Protein AF-A0A354GGQ1-F1 (afdb_monomer_lite)

Structure (mmCIF, N/CA/C/O backbone):
data_AF-A0A354GGQ1-F1
#
_entry.id   AF-A0A354GGQ1-F1
#
loop_
_atom_site.group_PDB
_atom_site.id
_atom_site.type_symbol
_atom_site.label_atom_id
_atom_site.label_alt_id
_atom_site.label_comp_id
_atom_site.label_asym_id
_atom_site.label_entity_id
_atom_site.label_seq_id
_atom_site.pdbx_PDB_ins_code
_atom_site.Cartn_x
_atom_site.Cartn_y
_atom_site.Cartn_z
_atom_site.occupancy
_atom_site.B_iso_or_equiv
_atom_site.auth_seq_id
_atom_site.auth_comp_id
_atom_site.auth_asym_id
_atom_site.auth_atom_id
_atom_site.pdbx_PDB_model_num
ATOM 1 N N . LYS A 1 1 ? -7.835 -11.852 -2.048 1.00 62.59 1 LYS A N 1
ATOM 2 C CA . LYS A 1 1 ? -7.333 -10.595 -1.434 1.00 62.59 1 LYS A CA 1
ATOM 3 C C . LYS A 1 1 ? -8.425 -9.521 -1.338 1.00 62.59 1 LYS A C 1
ATOM 5 O O . LYS A 1 1 ? -8.653 -9.039 -0.249 1.00 62.59 1 LYS A O 1
ATOM 10 N N . TYR A 1 2 ? -9.176 -9.222 -2.407 1.00 69.19 2 TYR A N 1
ATOM 11 C CA . TYR A 1 2 ? -10.304 -8.268 -2.344 1.00 69.19 2 TYR A CA 1
ATOM 12 C C . TYR A 1 2 ? -11.397 -8.663 -1.328 1.00 69.19 2 TYR A C 1
ATOM 14 O O . TYR A 1 2 ? -11.819 -7.847 -0.521 1.00 69.19 2 TYR A O 1
ATOM 22 N N . PHE A 1 3 ? -11.790 -9.942 -1.303 1.00 69.75 3 PHE A N 1
ATOM 23 C CA . PHE A 1 3 ? -12.851 -10.425 -0.409 1.00 69.75 3 PHE A CA 1
ATOM 24 C C . PHE A 1 3 ? -12.506 -10.279 1.084 1.00 69.75 3 PHE A C 1
ATOM 26 O O . PHE A 1 3 ? -13.356 -9.913 1.887 1.00 69.75 3 PHE A O 1
ATOM 33 N N . THR A 1 4 ? -11.242 -10.515 1.452 1.00 72.44 4 THR A N 1
ATOM 34 C CA . THR A 1 4 ? -10.769 -10.383 2.838 1.00 72.44 4 THR A CA 1
ATOM 35 C C . THR A 1 4 ? -10.735 -8.925 3.290 1.00 72.44 4 THR A C 1
ATOM 37 O O . THR A 1 4 ? -11.113 -8.647 4.422 1.00 72.44 4 THR A O 1
ATOM 40 N N . ASP A 1 5 ? -10.351 -7.999 2.403 1.00 69.38 5 ASP A N 1
ATOM 41 C CA . ASP A 1 5 ? -10.326 -6.560 2.700 1.00 69.38 5 ASP A CA 1
ATOM 42 C C . ASP A 1 5 ? -11.749 -6.009 2.903 1.00 69.38 5 ASP A C 1
ATOM 44 O O . ASP A 1 5 ? -11.996 -5.263 3.847 1.00 69.38 5 ASP A O 1
ATOM 48 N N . VAL A 1 6 ? -12.711 -6.432 2.073 1.00 72.81 6 VAL A N 1
ATOM 49 C CA . VAL A 1 6 ? -14.125 -6.031 2.193 1.00 72.81 6 VAL A CA 1
ATOM 50 C C . VAL A 1 6 ? -14.772 -6.608 3.455 1.00 72.81 6 VAL A C 1
ATOM 52 O O . VAL A 1 6 ? -15.519 -5.908 4.140 1.00 72.81 6 VAL A O 1
ATOM 55 N N . PHE A 1 7 ? -14.462 -7.862 3.796 1.00 75.69 7 PHE A N 1
ATOM 56 C CA . PHE A 1 7 ? -14.966 -8.492 5.013 1.00 75.69 7 PHE A CA 1
ATOM 57 C C . PHE A 1 7 ? -14.460 -7.765 6.266 1.00 75.69 7 PHE A C 1
ATOM 59 O O . PHE A 1 7 ? -15.265 -7.357 7.102 1.00 75.69 7 PHE A O 1
ATOM 66 N N . LEU A 1 8 ? -13.152 -7.494 6.356 1.00 69.50 8 LEU A N 1
ATOM 67 C CA . LEU A 1 8 ? -12.580 -6.720 7.464 1.00 69.50 8 LEU A CA 1
ATOM 68 C C . LEU A 1 8 ? -13.164 -5.304 7.535 1.00 69.50 8 LEU A C 1
ATOM 70 O O . LEU A 1 8 ? -13.505 -4.834 8.618 1.00 69.50 8 LEU A O 1
ATOM 74 N N . ALA A 1 9 ? -13.334 -4.645 6.386 1.00 73.00 9 ALA A N 1
ATOM 75 C CA . ALA A 1 9 ? -13.921 -3.311 6.325 1.00 73.00 9 ALA A CA 1
ATOM 76 C C . ALA A 1 9 ? -15.359 -3.274 6.848 1.00 73.00 9 ALA A C 1
ATOM 78 O O . ALA A 1 9 ? -15.773 -2.282 7.443 1.00 73.00 9 ALA A O 1
ATOM 79 N N . SER A 1 10 ? -16.113 -4.357 6.634 1.00 67.88 10 SER A N 1
ATOM 80 C CA . SER A 1 10 ? -17.482 -4.486 7.123 1.00 67.88 10 SER A CA 1
ATOM 81 C C . SER A 1 10 ? -17.576 -4.720 8.629 1.00 67.88 10 SER A C 1
ATOM 83 O O . SER A 1 10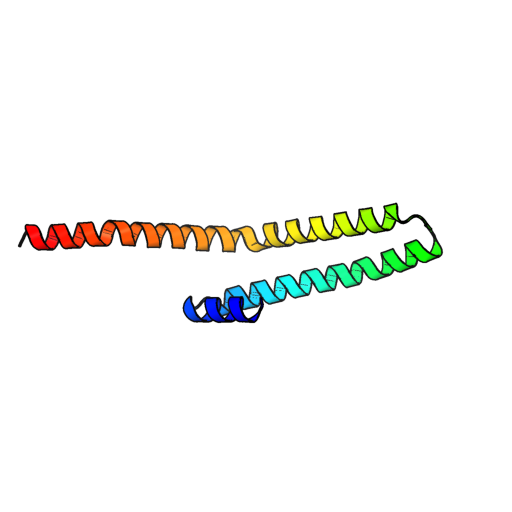 ? -18.499 -4.206 9.246 1.00 67.88 10 SER A O 1
ATOM 85 N N . VAL A 1 11 ? -16.612 -5.437 9.215 1.00 71.69 11 VAL A N 1
ATOM 86 C CA . VAL A 1 11 ? -16.559 -5.714 10.659 1.00 71.69 11 VAL A CA 1
ATOM 87 C C . VAL A 1 11 ? -16.091 -4.488 11.446 1.00 71.69 11 VAL A C 1
ATOM 89 O O . VAL A 1 11 ? -16.569 -4.252 12.549 1.00 71.69 11 VAL A O 1
ATOM 92 N N . LEU A 1 12 ? -15.171 -3.700 10.8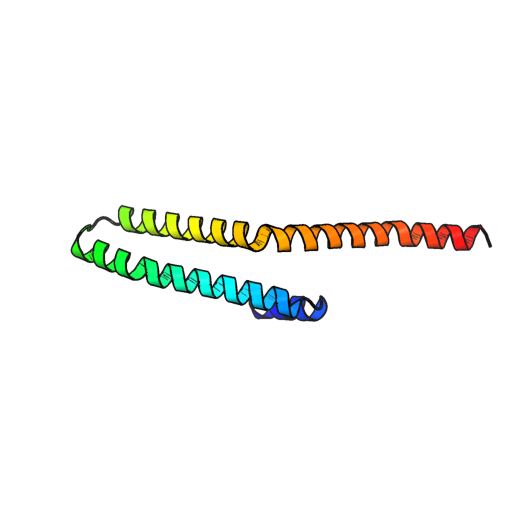81 1.00 71.75 12 LEU A N 1
ATOM 93 C CA . LEU A 1 12 ? -14.603 -2.510 11.526 1.00 71.75 12 LEU A CA 1
ATOM 94 C C . LEU A 1 12 ? -15.355 -1.204 11.199 1.00 71.75 12 LEU A C 1
ATOM 96 O O . LEU A 1 12 ? -14.921 -0.144 11.639 1.00 71.75 12 LEU A O 1
ATOM 100 N N . ASP A 1 13 ? -16.433 -1.263 10.410 1.00 68.31 13 ASP A N 1
ATOM 101 C CA . ASP A 1 13 ? -17.202 -0.100 9.929 1.00 68.31 13 ASP A CA 1
ATOM 102 C C . ASP A 1 13 ? -16.349 0.983 9.226 1.00 68.31 13 ASP A C 1
ATOM 104 O O . ASP A 1 13 ? -16.628 2.177 9.244 1.00 68.31 13 ASP A O 1
ATOM 108 N N . ILE A 1 14 ? -15.272 0.558 8.561 1.00 75.12 14 ILE A N 1
ATOM 109 C CA . ILE A 1 14 ? -14.330 1.424 7.824 1.00 75.12 14 ILE A CA 1
ATOM 110 C C . ILE A 1 14 ? -14.501 1.294 6.303 1.00 75.12 14 ILE A C 1
ATOM 112 O O . ILE A 1 14 ? -13.547 1.464 5.543 1.00 75.12 14 ILE A O 1
ATOM 116 N N . LYS A 1 15 ? -15.713 0.964 5.837 1.00 72.88 15 LYS A N 1
ATOM 117 C CA . LYS A 1 15 ? -16.007 0.681 4.417 1.00 72.88 15 LYS A CA 1
ATOM 118 C C . LYS A 1 15 ? -15.616 1.822 3.474 1.00 72.88 15 LYS A C 1
ATOM 120 O O . LYS A 1 15 ? -15.013 1.550 2.440 1.00 72.88 15 LYS A O 1
ATOM 125 N N . GLU A 1 16 ? -15.917 3.067 3.839 1.00 71.94 16 GLU A N 1
ATOM 126 C CA . GLU A 1 16 ? -15.582 4.276 3.062 1.00 71.94 16 GLU A CA 1
ATOM 127 C C . GLU A 1 16 ? -14.064 4.411 2.850 1.00 71.94 16 GLU A C 1
ATOM 129 O O . GLU A 1 16 ? -13.581 4.544 1.726 1.00 71.94 16 GLU A O 1
ATOM 134 N N . GLU A 1 17 ? -13.300 4.274 3.934 1.00 72.00 17 GLU A N 1
ATOM 135 C CA . GLU A 1 17 ? -11.838 4.405 3.950 1.00 72.00 17 GLU A CA 1
ATOM 136 C C . GLU A 1 17 ? -11.171 3.296 3.120 1.00 72.00 17 GLU A C 1
ATOM 138 O O . GLU A 1 17 ? -10.229 3.533 2.359 1.00 72.00 17 GLU A O 1
ATOM 143 N N . VAL A 1 18 ? -11.679 2.064 3.244 1.00 75.00 18 VAL A N 1
ATOM 144 C CA . VAL A 1 18 ? -11.159 0.902 2.517 1.00 75.00 18 VAL A CA 1
ATOM 145 C C . VAL A 1 18 ? -11.509 0.980 1.032 1.00 75.00 18 VAL A C 1
ATOM 147 O O . VAL A 1 18 ? -10.646 0.692 0.201 1.00 75.00 18 VAL A O 1
ATOM 150 N N . ASN A 1 19 ? -12.717 1.420 0.670 1.00 76.69 19 ASN A N 1
ATOM 151 C CA . ASN A 1 19 ? -13.083 1.643 -0.730 1.00 76.69 19 ASN A CA 1
ATOM 152 C C . ASN A 1 19 ? -12.244 2.753 -1.363 1.00 76.69 19 ASN A C 1
ATOM 154 O O . ASN A 1 19 ? -11.732 2.561 -2.467 1.00 76.69 19 ASN A O 1
ATOM 158 N N . TYR A 1 20 ? -12.030 3.865 -0.657 1.00 80.06 20 TYR A N 1
ATOM 159 C CA . TYR A 1 20 ? -11.145 4.934 -1.113 1.00 80.06 20 TYR A CA 1
ATOM 160 C C . TYR A 1 20 ? -9.718 4.419 -1.350 1.00 80.06 20 TYR A C 1
ATOM 162 O O . TYR A 1 20 ? -9.127 4.653 -2.408 1.00 80.06 20 TYR A O 1
ATOM 170 N N . PHE A 1 21 ? -9.178 3.632 -0.415 1.00 79.38 21 PHE A N 1
ATOM 171 C CA . PHE A 1 21 ? -7.854 3.031 -0.561 1.00 79.38 21 PHE A CA 1
ATOM 172 C C . PHE A 1 21 ? -7.776 2.030 -1.727 1.00 79.38 21 PHE A C 1
ATOM 174 O O . PHE A 1 21 ? -6.796 2.019 -2.479 1.00 79.38 21 PHE A O 1
ATOM 181 N N . LEU A 1 22 ? -8.806 1.200 -1.920 1.00 80.31 22 LEU A N 1
ATOM 182 C CA . LEU A 1 22 ? -8.900 0.260 -3.040 1.00 80.31 22 LEU A CA 1
ATOM 183 C C . LEU A 1 22 ? -8.976 0.991 -4.386 1.00 80.31 22 LEU A C 1
ATOM 185 O O . LEU A 1 22 ? -8.272 0.611 -5.326 1.00 80.31 22 LEU A O 1
ATOM 189 N N . GLN A 1 23 ? -9.764 2.063 -4.463 1.00 82.56 23 GLN A N 1
ATOM 190 C CA . GLN A 1 23 ? -9.892 2.891 -5.657 1.00 82.56 23 GLN A CA 1
ATOM 191 C C . GLN A 1 23 ? -8.580 3.611 -5.983 1.00 82.56 23 GLN A C 1
ATOM 193 O O . GLN A 1 23 ? -8.136 3.576 -7.130 1.00 82.56 23 GLN A O 1
ATOM 198 N N . LEU A 1 24 ? -7.899 4.182 -4.984 1.00 82.44 24 LEU A N 1
ATOM 199 C CA . LEU A 1 24 ? -6.560 4.757 -5.146 1.00 82.44 24 LEU A CA 1
ATOM 200 C C . LEU A 1 24 ? -5.563 3.720 -5.664 1.00 82.44 24 LEU A C 1
ATOM 202 O O . LEU A 1 24 ? -4.828 3.973 -6.615 1.00 82.44 24 LEU A O 1
ATOM 206 N N . LYS A 1 25 ? -5.543 2.527 -5.062 1.00 83.38 25 LYS A N 1
ATOM 207 C CA . LYS A 1 25 ? -4.639 1.442 -5.455 1.00 83.38 25 LYS A CA 1
ATOM 208 C C . LYS A 1 25 ? -4.840 1.027 -6.914 1.00 83.38 25 LYS A C 1
ATOM 210 O O . LYS A 1 25 ? -3.844 0.767 -7.592 1.00 83.38 25 LYS A O 1
ATOM 215 N N . TYR A 1 26 ? -6.090 0.948 -7.372 1.00 86.31 26 TYR A N 1
ATOM 216 C CA . TYR A 1 26 ? -6.426 0.630 -8.760 1.00 86.31 26 TYR A CA 1
ATOM 217 C C . TYR A 1 26 ? -6.065 1.782 -9.705 1.00 86.31 26 TYR A C 1
ATOM 219 O O . TYR A 1 26 ? -5.391 1.560 -10.708 1.00 86.31 26 TYR A O 1
ATOM 227 N N . SER A 1 27 ? -6.419 3.015 -9.337 1.00 86.06 27 SER A N 1
ATOM 228 C CA . SER A 1 27 ? -6.124 4.224 -10.111 1.00 86.06 27 SER A CA 1
ATOM 229 C C . SER A 1 27 ? -4.619 4.399 -10.348 1.00 86.06 27 SER A C 1
ATOM 231 O O . SER A 1 27 ? -4.184 4.508 -11.491 1.00 86.06 27 SER A O 1
ATOM 233 N N . TYR A 1 28 ? -3.787 4.288 -9.303 1.00 86.81 28 TYR A N 1
ATOM 234 C CA . TYR A 1 28 ? -2.329 4.378 -9.450 1.00 86.81 28 TYR A CA 1
ATOM 235 C C . TYR A 1 28 ? -1.738 3.278 -10.337 1.00 86.81 28 TYR A C 1
ATOM 237 O O . TYR A 1 28 ? -0.769 3.526 -11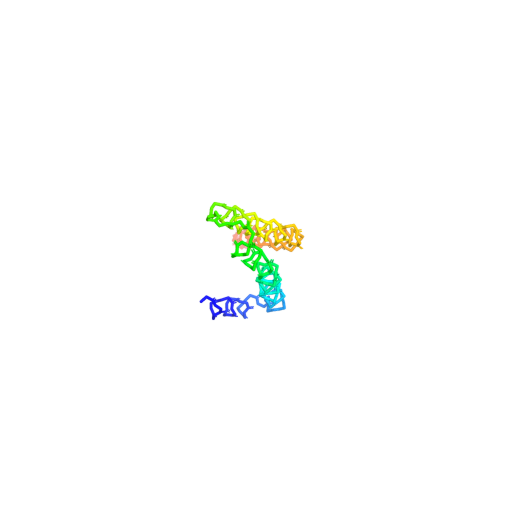.053 1.00 86.81 28 TYR A O 1
ATOM 245 N N . LEU A 1 29 ? -2.299 2.064 -10.301 1.00 87.62 29 LEU A N 1
ATOM 246 C CA . LEU A 1 29 ? -1.860 0.974 -11.173 1.00 87.62 29 LEU A CA 1
ATOM 247 C C . LEU A 1 29 ? -2.237 1.251 -12.633 1.00 87.62 29 LEU A C 1
ATOM 249 O O . LEU A 1 29 ? -1.395 1.095 -13.512 1.00 87.62 29 LEU A O 1
ATOM 253 N N . SER A 1 30 ? -3.456 1.735 -12.875 1.00 88.06 30 SER A N 1
ATOM 254 C CA . SER A 1 30 ? -3.921 2.124 -14.208 1.00 88.06 30 SER A CA 1
ATOM 255 C C . SER A 1 30 ? -3.074 3.250 -14.804 1.00 88.06 30 SER A C 1
ATOM 257 O O . SER A 1 30 ? -2.663 3.159 -15.958 1.00 88.06 30 SER A O 1
ATOM 259 N N . THR A 1 31 ? -2.750 4.282 -14.021 1.00 89.62 31 THR A N 1
ATOM 260 C CA . THR A 1 31 ? -1.884 5.385 -14.465 1.00 89.62 31 THR A CA 1
ATOM 261 C C . THR A 1 31 ? -0.488 4.890 -14.830 1.00 89.62 31 THR A C 1
ATOM 263 O O . THR A 1 31 ? 0.051 5.292 -15.854 1.00 89.62 31 THR A O 1
ATOM 266 N N . ILE A 1 32 ? 0.092 3.980 -14.042 1.00 90.19 32 ILE A N 1
ATOM 267 C CA . ILE A 1 32 ? 1.403 3.389 -14.349 1.00 90.19 32 ILE A CA 1
ATOM 268 C C . ILE A 1 32 ? 1.357 2.536 -15.611 1.00 90.19 32 ILE A C 1
ATOM 270 O O . ILE A 1 32 ? 2.271 2.636 -16.420 1.00 90.19 32 ILE A O 1
ATOM 274 N N . CYS A 1 33 ? 0.301 1.747 -15.823 1.00 90.25 33 CYS A N 1
ATOM 275 C CA . CYS A 1 33 ? 0.118 1.006 -17.072 1.00 90.25 33 CYS A CA 1
ATOM 276 C C . CYS A 1 33 ? 0.007 1.942 -18.282 1.00 90.25 33 CYS A C 1
ATOM 278 O O . CYS A 1 33 ? 0.625 1.682 -19.310 1.00 90.25 33 CYS A O 1
ATOM 280 N N . LEU A 1 34 ? -0.720 3.055 -18.158 1.00 92.19 34 LEU A N 1
ATOM 281 C CA . LEU A 1 34 ? -0.807 4.051 -19.226 1.00 92.19 34 LEU A CA 1
ATOM 282 C C . LEU A 1 34 ? 0.567 4.665 -19.543 1.00 92.19 34 LEU A C 1
ATOM 284 O O . LEU A 1 34 ? 0.893 4.886 -20.703 1.00 92.19 34 LEU A O 1
ATOM 288 N N . LEU A 1 35 ? 1.382 4.904 -18.514 1.00 89.88 35 LEU A N 1
ATOM 289 C CA . LEU A 1 35 ? 2.709 5.513 -18.628 1.00 89.88 35 LEU A CA 1
ATOM 290 C C . LEU A 1 35 ? 3.774 4.517 -19.126 1.00 89.88 35 LEU A C 1
ATOM 292 O O . LEU A 1 35 ? 4.704 4.916 -19.821 1.00 89.88 35 LEU A O 1
ATOM 296 N N . ILE A 1 36 ? 3.619 3.219 -18.836 1.00 90.81 36 ILE A N 1
ATOM 297 C CA . ILE A 1 36 ? 4.499 2.156 -19.351 1.00 90.81 36 ILE A CA 1
ATOM 298 C C . ILE A 1 36 ? 4.307 1.947 -20.857 1.00 90.81 36 ILE A C 1
ATOM 300 O O . ILE A 1 36 ? 5.256 1.604 -21.552 1.00 90.81 36 ILE A O 1
ATOM 304 N N . TYR A 1 37 ? 3.093 2.163 -21.370 1.00 90.44 37 TYR A N 1
ATOM 305 C CA . TYR A 1 37 ? 2.751 1.899 -22.766 1.00 90.44 37 TYR A CA 1
ATOM 306 C C . TYR A 1 37 ? 3.659 2.630 -23.778 1.00 90.44 37 TYR A C 1
ATOM 308 O O . TYR A 1 37 ? 4.281 1.954 -24.599 1.00 90.44 37 TYR A O 1
ATOM 316 N N . PRO A 1 38 ? 3.839 3.966 -23.717 1.00 90.44 38 PRO A N 1
ATOM 317 C CA . PRO A 1 38 ? 4.757 4.656 -24.622 1.00 90.44 38 PRO A CA 1
ATOM 318 C C . PRO A 1 38 ? 6.222 4.243 -24.418 1.00 90.44 38 PRO A C 1
ATOM 320 O O . PRO A 1 38 ? 6.982 4.230 -25.381 1.00 90.44 38 PRO A O 1
ATOM 323 N N . VAL A 1 39 ? 6.627 3.862 -23.200 1.00 89.31 39 VAL A N 1
ATOM 324 C CA . VAL A 1 39 ? 7.996 3.390 -22.916 1.00 89.31 39 VAL A CA 1
ATOM 325 C C . VAL A 1 39 ? 8.285 2.082 -23.648 1.00 89.31 39 VAL A C 1
ATOM 327 O O . VAL A 1 39 ? 9.363 1.931 -24.217 1.00 89.31 39 VAL A O 1
ATOM 330 N N . VAL A 1 40 ? 7.323 1.157 -23.669 1.00 89.25 40 VAL A N 1
ATOM 331 C CA . VAL A 1 40 ? 7.443 -0.110 -24.405 1.00 89.25 40 VAL A CA 1
ATOM 332 C C . VAL A 1 40 ? 7.564 0.153 -25.905 1.00 89.25 40 VAL A C 1
ATOM 334 O O . VAL A 1 40 ? 8.457 -0.397 -26.541 1.00 89.25 40 VAL A O 1
ATOM 337 N N . VAL A 1 41 ? 6.733 1.045 -26.455 1.00 90.62 41 VAL A N 1
ATOM 338 C CA . VAL A 1 41 ? 6.808 1.435 -27.873 1.00 90.62 41 VAL A CA 1
ATOM 339 C C . VAL A 1 41 ? 8.192 2.011 -28.200 1.00 90.62 41 VAL A C 1
ATOM 341 O O . VAL A 1 41 ? 8.844 1.555 -29.130 1.00 90.62 41 VAL A O 1
ATOM 344 N N . VAL A 1 42 ? 8.700 2.958 -27.409 1.00 88.56 42 VAL A N 1
ATOM 345 C CA . VAL A 1 42 ? 10.035 3.543 -27.635 1.00 88.56 42 VAL A CA 1
ATOM 346 C C . VAL A 1 42 ? 11.149 2.497 -27.516 1.00 88.56 42 VAL A C 1
ATOM 348 O O . VAL A 1 42 ? 12.108 2.544 -28.283 1.00 88.56 42 VAL A O 1
ATOM 351 N N . ASN A 1 43 ? 11.036 1.539 -26.595 1.00 87.19 43 ASN A N 1
ATOM 352 C CA . ASN A 1 43 ? 12.024 0.472 -26.443 1.00 87.19 43 ASN A CA 1
ATOM 353 C C . ASN A 1 43 ? 12.086 -0.430 -27.689 1.00 87.19 43 ASN A C 1
ATOM 355 O O . ASN A 1 43 ? 13.171 -0.709 -28.180 1.00 87.19 43 ASN A O 1
ATOM 359 N N . GLU A 1 44 ? 10.942 -0.818 -28.255 1.00 86.12 44 GLU A N 1
ATOM 360 C CA . GLU A 1 44 ? 10.902 -1.630 -29.483 1.00 86.12 44 GLU A CA 1
ATOM 361 C C . GLU A 1 44 ? 11.489 -0.898 -30.704 1.00 86.12 44 GLU A C 1
ATOM 363 O O . GLU A 1 44 ? 12.171 -1.510 -31.523 1.00 86.12 44 GLU A O 1
ATOM 368 N N . PHE A 1 45 ? 11.265 0.417 -30.826 1.00 84.12 45 PHE A N 1
ATOM 369 C CA . PHE A 1 45 ? 11.659 1.176 -32.023 1.00 84.12 45 PHE A CA 1
ATOM 370 C C . PHE A 1 45 ? 13.010 1.903 -31.932 1.00 84.12 45 PHE A C 1
ATOM 372 O O . PHE A 1 45 ? 13.595 2.195 -32.973 1.00 84.12 45 PHE A O 1
ATOM 379 N N . ALA A 1 46 ? 13.511 2.226 -30.734 1.00 82.31 46 ALA A N 1
ATOM 380 C CA . ALA A 1 46 ? 14.708 3.060 -30.568 1.00 82.31 46 ALA A CA 1
ATOM 381 C C . ALA A 1 46 ? 15.839 2.398 -29.767 1.00 82.31 46 ALA A C 1
ATOM 383 O O . ALA A 1 46 ? 17.009 2.614 -30.077 1.00 82.31 46 ALA A O 1
ATOM 384 N N . ILE A 1 47 ? 15.520 1.629 -28.720 1.00 72.44 47 ILE A N 1
ATOM 385 C CA . ILE A 1 47 ? 16.508 1.118 -27.758 1.00 72.44 47 ILE A CA 1
ATOM 386 C C . ILE A 1 47 ? 16.257 -0.377 -27.549 1.00 72.44 47 ILE A C 1
ATOM 388 O O . ILE A 1 47 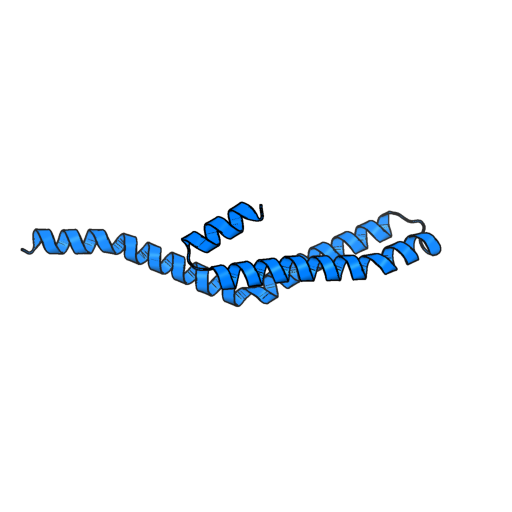? 15.509 -0.772 -26.664 1.00 72.44 47 ILE A O 1
ATOM 392 N N . THR A 1 48 ? 16.937 -1.231 -28.314 1.00 77.62 48 THR A N 1
ATOM 393 C CA . THR A 1 48 ? 16.832 -2.706 -28.250 1.00 77.62 48 THR A CA 1
ATOM 394 C C . THR A 1 48 ? 17.503 -3.326 -27.012 1.00 77.62 48 THR A C 1
ATOM 396 O O . THR A 1 48 ? 17.954 -4.472 -27.030 1.00 77.62 48 THR A O 1
ATOM 399 N N . THR A 1 49 ? 17.585 -2.581 -25.908 1.00 81.38 49 THR A N 1
ATOM 400 C CA . THR A 1 49 ? 18.288 -2.992 -24.690 1.00 81.38 49 THR A CA 1
ATOM 401 C C . THR A 1 49 ? 17.300 -3.273 -23.565 1.00 81.38 49 THR A C 1
ATOM 403 O O . THR A 1 49 ? 16.737 -2.355 -22.971 1.00 81.38 49 THR A O 1
ATOM 406 N N . ASN A 1 50 ? 17.176 -4.542 -23.168 1.00 81.56 50 ASN A N 1
ATOM 407 C CA . ASN A 1 50 ? 16.263 -4.976 -22.098 1.00 81.56 50 ASN A CA 1
ATOM 408 C C . ASN A 1 50 ? 16.498 -4.270 -20.745 1.00 81.56 50 ASN A C 1
ATOM 410 O O . ASN A 1 50 ? 15.562 -4.088 -19.966 1.00 81.56 50 ASN A O 1
ATOM 414 N N . TYR A 1 51 ? 17.730 -3.831 -20.462 1.00 87.19 51 TYR A N 1
ATOM 415 C CA . TYR A 1 51 ? 18.068 -3.118 -19.225 1.00 87.19 51 TYR A CA 1
ATOM 416 C C . TYR A 1 51 ? 17.361 -1.760 -19.090 1.00 87.19 51 TYR A C 1
ATOM 418 O O . TYR A 1 51 ? 17.043 -1.351 -17.972 1.00 87.19 51 TYR A O 1
ATOM 426 N N . PHE A 1 52 ? 17.078 -1.074 -20.201 1.00 86.94 52 PHE A N 1
ATOM 427 C CA . PHE A 1 52 ? 16.392 0.221 -20.190 1.00 86.94 52 PHE A CA 1
ATOM 428 C C . PHE A 1 52 ? 14.954 0.074 -19.681 1.00 86.94 52 PHE A C 1
ATOM 430 O O . PHE A 1 52 ? 14.544 0.751 -18.733 1.00 86.94 52 PHE A O 1
ATOM 437 N N . LEU A 1 53 ? 14.225 -0.895 -20.237 1.00 87.50 53 LEU A N 1
ATOM 438 C CA . LEU A 1 53 ? 12.844 -1.189 -19.867 1.00 87.50 53 LEU A CA 1
ATOM 439 C C . LEU A 1 53 ? 12.720 -1.642 -18.404 1.00 87.50 53 LEU A C 1
ATOM 441 O O . LEU A 1 53 ? 11.857 -1.146 -17.678 1.00 87.50 53 LEU A O 1
ATOM 445 N N . ILE A 1 54 ? 13.622 -2.515 -17.939 1.00 89.62 54 ILE A N 1
ATOM 446 C CA . ILE A 1 54 ? 13.651 -2.976 -16.539 1.00 89.62 54 ILE A CA 1
ATOM 447 C C . ILE A 1 54 ? 13.899 -1.808 -15.576 1.00 89.62 54 ILE A C 1
ATOM 449 O O . ILE A 1 54 ? 13.245 -1.710 -14.534 1.00 89.62 54 ILE A O 1
ATOM 453 N N . THR A 1 55 ? 14.811 -0.898 -15.924 1.00 90.88 55 THR A N 1
ATOM 454 C CA . THR A 1 55 ? 15.143 0.256 -15.078 1.00 90.88 55 THR A CA 1
ATOM 455 C C . THR A 1 55 ? 13.941 1.187 -14.920 1.00 90.88 55 THR A C 1
ATOM 457 O O . THR A 1 55 ? 13.582 1.550 -13.797 1.00 90.88 55 THR A O 1
ATOM 460 N N . ILE A 1 56 ? 13.256 1.511 -16.020 1.00 90.56 56 ILE A N 1
ATOM 461 C CA . ILE A 1 56 ? 12.071 2.380 -15.994 1.00 90.56 56 ILE A CA 1
ATOM 462 C C . ILE A 1 56 ? 10.916 1.726 -15.233 1.00 90.56 56 ILE A C 1
ATOM 464 O O . ILE A 1 56 ? 10.269 2.381 -14.414 1.00 90.56 56 ILE A O 1
ATOM 468 N N . LEU A 1 57 ? 10.685 0.430 -15.447 1.00 91.31 57 LEU A N 1
ATOM 469 C CA . LEU A 1 57 ? 9.646 -0.315 -14.738 1.00 91.31 57 LEU A CA 1
ATOM 470 C C . LEU A 1 57 ? 9.892 -0.306 -13.222 1.00 91.31 57 LEU A C 1
ATOM 472 O O . LEU A 1 57 ? 8.973 -0.051 -12.441 1.00 91.31 57 LEU A O 1
ATOM 476 N N . THR A 1 58 ? 11.144 -0.513 -12.809 1.00 92.25 58 THR A N 1
ATOM 477 C CA . THR A 1 58 ? 11.541 -0.480 -11.395 1.00 92.25 58 THR A CA 1
ATOM 478 C C . THR A 1 58 ? 11.295 0.901 -10.788 1.00 92.25 58 THR A C 1
ATOM 480 O O . THR A 1 58 ? 10.687 0.999 -9.722 1.00 92.25 58 THR A O 1
ATOM 483 N N . ILE A 1 59 ? 11.685 1.971 -11.488 1.00 93.50 59 ILE A N 1
ATOM 484 C CA . ILE A 1 59 ? 11.461 3.359 -11.058 1.00 93.50 59 ILE A CA 1
ATOM 485 C C . ILE A 1 59 ? 9.966 3.665 -10.911 1.00 93.50 59 ILE A C 1
ATOM 487 O O . ILE A 1 59 ? 9.566 4.220 -9.888 1.00 93.50 59 ILE A O 1
ATOM 491 N N . LEU A 1 60 ? 9.121 3.272 -11.872 1.00 90.62 60 LEU A N 1
ATOM 492 C CA . LEU A 1 60 ? 7.675 3.520 -11.796 1.00 90.62 60 LEU A CA 1
ATOM 493 C C . LEU A 1 60 ? 7.014 2.780 -10.627 1.00 90.62 60 LEU A C 1
ATOM 495 O O . LEU A 1 60 ? 6.138 3.332 -9.959 1.00 90.62 60 LEU A O 1
ATOM 499 N N . ILE A 1 61 ? 7.438 1.545 -10.346 1.00 89.19 61 ILE A N 1
ATOM 500 C CA . ILE A 1 61 ? 6.936 0.772 -9.202 1.00 89.19 61 ILE A CA 1
ATOM 501 C C . ILE A 1 61 ? 7.348 1.429 -7.878 1.00 89.19 61 ILE A C 1
ATOM 503 O O . ILE A 1 61 ? 6.526 1.534 -6.963 1.00 89.19 61 ILE A O 1
ATOM 507 N N . LEU A 1 62 ? 8.590 1.906 -7.778 1.00 91.44 62 LEU A N 1
ATOM 508 C CA . LEU A 1 62 ? 9.087 2.625 -6.603 1.00 91.44 62 LEU A CA 1
ATOM 509 C C . LEU A 1 62 ? 8.334 3.946 -6.403 1.00 91.44 62 LEU A C 1
ATOM 511 O O . LEU A 1 62 ? 7.884 4.248 -5.297 1.00 91.44 62 LEU A O 1
ATOM 515 N N . PHE A 1 63 ? 8.105 4.683 -7.490 1.00 90.00 63 PHE A N 1
ATOM 516 C CA . PHE A 1 63 ? 7.321 5.912 -7.483 1.00 90.00 63 PHE A CA 1
ATOM 517 C C . PHE A 1 63 ? 5.887 5.668 -7.000 1.00 90.00 63 PHE A C 1
ATOM 519 O O . PHE A 1 63 ? 5.400 6.402 -6.143 1.00 90.00 63 PHE A O 1
ATOM 526 N N . ARG A 1 64 ? 5.238 4.581 -7.448 1.00 87.25 64 ARG A N 1
ATOM 527 C CA . ARG A 1 64 ? 3.917 4.149 -6.954 1.00 87.25 64 ARG A CA 1
ATOM 528 C C . ARG A 1 64 ? 3.883 4.005 -5.439 1.00 87.25 64 ARG A C 1
ATOM 530 O O . ARG A 1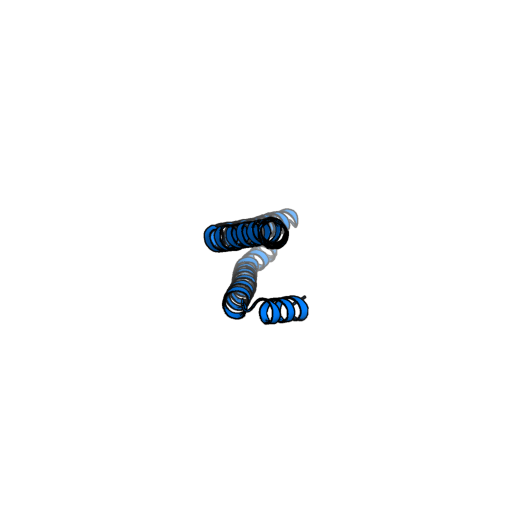 64 ? 2.940 4.454 -4.791 1.00 87.25 64 ARG A O 1
ATOM 537 N N . PHE A 1 65 ? 4.882 3.312 -4.894 1.00 85.50 65 PHE A N 1
ATOM 538 C CA . PHE A 1 65 ? 4.958 3.019 -3.470 1.00 85.50 65 PHE A CA 1
ATOM 539 C C . PHE A 1 65 ? 5.096 4.307 -2.660 1.00 85.50 65 PHE A C 1
ATOM 541 O O . PHE A 1 65 ? 4.355 4.508 -1.698 1.00 85.50 65 PHE A O 1
ATOM 548 N N . LEU A 1 66 ? 5.972 5.212 -3.105 1.00 87.44 66 LEU A N 1
ATOM 549 C CA . LEU A 1 66 ? 6.128 6.529 -2.496 1.00 87.44 66 LEU A CA 1
ATOM 550 C C . LEU A 1 66 ? 4.818 7.322 -2.549 1.00 87.44 66 LEU A C 1
ATOM 552 O O . LEU A 1 66 ? 4.385 7.829 -1.519 1.00 87.44 66 LEU A O 1
ATOM 556 N N . LEU A 1 67 ? 4.144 7.375 -3.699 1.00 84.69 67 LEU A N 1
ATOM 557 C CA . LEU A 1 67 ? 2.897 8.128 -3.872 1.00 84.69 67 LEU A CA 1
ATOM 558 C C . LEU A 1 67 ? 1.785 7.633 -2.935 1.00 84.69 67 LEU A C 1
ATOM 560 O O . LEU A 1 67 ? 1.144 8.429 -2.251 1.00 84.69 67 LEU A O 1
ATOM 564 N N . ILE A 1 68 ? 1.607 6.312 -2.834 1.00 83.62 68 ILE A N 1
ATOM 565 C CA . ILE A 1 68 ? 0.651 5.696 -1.901 1.00 83.62 68 ILE A CA 1
ATOM 566 C C . ILE A 1 68 ? 0.987 6.069 -0.455 1.00 83.62 68 ILE A C 1
ATOM 568 O O . ILE A 1 68 ? 0.082 6.377 0.325 1.00 83.62 68 ILE A O 1
ATOM 572 N N . LEU A 1 69 ? 2.272 6.049 -0.098 1.00 79.62 69 LEU A N 1
ATOM 573 C CA . LEU A 1 69 ? 2.727 6.313 1.260 1.00 79.62 69 LEU A CA 1
ATOM 574 C C . LEU A 1 69 ? 2.583 7.795 1.626 1.00 79.62 69 LEU A C 1
ATOM 576 O O . LEU A 1 69 ? 2.099 8.094 2.712 1.00 79.62 69 LEU A O 1
ATOM 580 N N . PHE A 1 70 ? 2.934 8.720 0.729 1.00 80.00 70 PHE A N 1
ATOM 581 C CA . PHE A 1 70 ? 2.796 10.164 0.944 1.00 80.00 70 PHE A CA 1
ATOM 582 C C . PHE A 1 70 ? 1.336 10.622 0.971 1.00 80.00 70 PHE A C 1
ATOM 584 O O . PHE A 1 70 ? 0.969 11.393 1.857 1.00 80.00 70 PHE A O 1
ATOM 591 N N . ASN A 1 71 ? 0.492 10.114 0.071 1.00 76.06 71 ASN A N 1
ATOM 592 C CA . ASN A 1 71 ? -0.901 10.548 -0.028 1.00 76.06 71 ASN A CA 1
ATOM 593 C C . ASN A 1 71 ? -1.768 10.064 1.151 1.00 76.06 71 ASN A C 1
ATOM 595 O O . ASN A 1 71 ? -2.765 10.696 1.480 1.00 76.06 71 ASN A O 1
ATOM 599 N N . ASN A 1 72 ? -1.380 8.971 1.823 1.00 72.62 72 ASN A N 1
ATOM 600 C CA . ASN A 1 72 ? -2.157 8.375 2.919 1.00 72.62 72 ASN A CA 1
ATOM 601 C C . ASN A 1 72 ? -1.536 8.562 4.319 1.00 72.62 72 ASN A C 1
ATOM 603 O O . ASN A 1 72 ? -2.038 7.976 5.281 1.00 72.62 72 ASN A O 1
ATOM 607 N N . LYS A 1 73 ? -0.481 9.383 4.486 1.00 64.94 73 LYS A N 1
ATOM 608 C CA . LYS A 1 73 ? 0.203 9.548 5.792 1.00 64.94 73 LYS A CA 1
ATOM 609 C C . LYS A 1 73 ? -0.746 9.938 6.925 1.00 64.94 73 LYS A C 1
ATOM 611 O O . LYS A 1 73 ? -0.636 9.400 8.023 1.00 64.94 73 LYS A O 1
ATOM 616 N N . ARG A 1 74 ? -1.693 10.846 6.659 1.00 61.25 74 ARG A N 1
ATOM 617 C CA . ARG A 1 74 ? -2.636 11.353 7.671 1.00 61.25 74 ARG A CA 1
ATOM 618 C C . ARG A 1 74 ? -3.671 10.304 8.091 1.00 61.25 74 ARG A C 1
ATOM 620 O O . ARG A 1 74 ? -4.056 10.272 9.255 1.00 61.25 74 ARG A O 1
ATOM 627 N N . LEU A 1 75 ? -4.073 9.430 7.164 1.00 61.00 75 LEU A N 1
ATOM 628 C CA . LEU A 1 75 ? -5.019 8.345 7.426 1.00 61.00 75 LEU A CA 1
ATOM 629 C C . LEU A 1 75 ? -4.389 7.256 8.306 1.00 61.00 75 LEU A C 1
ATOM 631 O O . LEU A 1 75 ? -4.980 6.812 9.287 1.00 61.00 75 LEU A O 1
ATOM 635 N N . ILE A 1 76 ? -3.154 6.873 7.972 1.00 64.56 76 ILE A N 1
ATOM 636 C CA . ILE A 1 76 ? -2.420 5.801 8.651 1.00 64.56 76 ILE A CA 1
ATOM 637 C C . ILE A 1 76 ? -2.060 6.209 10.085 1.00 64.56 76 ILE A C 1
ATOM 639 O O . ILE A 1 76 ? -2.295 5.436 11.010 1.00 64.56 76 ILE A O 1
ATOM 643 N N . LEU A 1 77 ? -1.555 7.431 10.296 1.00 63.84 77 LEU A N 1
ATOM 644 C CA . LEU A 1 77 ? -1.180 7.901 11.635 1.00 63.84 77 LEU A CA 1
ATOM 645 C C . LEU A 1 77 ? -2.390 8.088 12.559 1.00 63.84 77 LEU A C 1
ATOM 647 O O . LEU A 1 77 ? -2.323 7.701 13.721 1.00 63.84 77 LEU A O 1
ATOM 651 N N . GLY A 1 78 ? -3.500 8.635 12.054 1.00 64.31 78 GLY A N 1
ATOM 652 C CA . GLY A 1 78 ? -4.696 8.868 12.868 1.00 64.31 78 GLY A CA 1
ATOM 653 C C . GLY A 1 78 ? -5.362 7.574 13.341 1.00 64.31 78 GLY A C 1
ATOM 654 O O . GLY A 1 78 ? -5.684 7.440 14.520 1.00 64.31 78 GLY A O 1
ATOM 655 N N . LYS A 1 79 ? -5.534 6.592 12.445 1.00 67.19 79 LYS A N 1
ATOM 656 C CA . LYS A 1 79 ? -6.192 5.316 12.780 1.00 67.19 79 LYS A CA 1
ATOM 657 C C . LYS A 1 79 ? -5.298 4.409 13.637 1.00 67.19 79 LYS A C 1
ATOM 659 O O . LYS A 1 79 ? -5.810 3.784 14.562 1.00 67.19 79 LYS A O 1
ATOM 664 N N . LEU A 1 80 ? -3.980 4.373 13.394 1.00 68.31 80 LEU A N 1
ATOM 665 C CA . LEU A 1 80 ? -3.045 3.632 14.257 1.00 68.31 80 LEU A CA 1
ATOM 666 C C . LEU A 1 80 ? -2.967 4.240 15.660 1.00 68.31 80 LEU A C 1
ATOM 668 O O . LEU A 1 80 ? -2.974 3.501 16.639 1.00 68.31 80 LEU A O 1
ATOM 672 N N . PHE A 1 81 ? -2.969 5.570 15.776 1.00 70.62 81 PHE A N 1
ATOM 673 C CA . PHE A 1 81 ? -3.013 6.237 17.077 1.00 70.62 81 PHE A CA 1
ATOM 674 C C . PHE A 1 81 ? -4.304 5.916 17.848 1.00 70.62 81 PHE A C 1
ATOM 676 O O . PHE A 1 81 ? -4.250 5.604 19.035 1.00 70.62 81 PHE A O 1
ATOM 683 N N . TYR A 1 82 ? -5.457 5.911 17.169 1.00 73.50 82 TYR A N 1
ATOM 684 C CA . TYR A 1 82 ? -6.739 5.561 17.792 1.00 73.50 82 TYR A CA 1
ATOM 685 C C . TYR A 1 82 ? -6.805 4.088 18.222 1.00 73.50 82 TYR A C 1
ATOM 687 O O . TYR A 1 82 ? -7.349 3.779 19.278 1.00 73.50 82 TYR A O 1
ATOM 695 N N . PHE A 1 83 ? -6.205 3.181 17.443 1.00 78.19 83 PHE A N 1
ATOM 696 C CA . PHE A 1 83 ? -6.076 1.771 17.816 1.00 78.19 83 PHE A CA 1
ATOM 697 C C . PHE A 1 83 ? -5.256 1.594 19.101 1.00 78.19 83 PHE A C 1
ATOM 699 O O . PHE A 1 83 ? -5.676 0.879 20.008 1.00 78.19 83 PHE A O 1
ATOM 706 N N . ILE A 1 84 ? -4.122 2.292 19.207 1.00 85.06 84 ILE A N 1
ATOM 707 C CA . ILE A 1 84 ? -3.272 2.277 20.406 1.00 85.06 84 ILE A CA 1
ATOM 708 C C . ILE A 1 84 ? -4.041 2.825 21.615 1.00 85.06 84 ILE A C 1
ATOM 710 O O . ILE A 1 84 ? -3.994 2.230 22.689 1.00 85.06 84 ILE A O 1
ATOM 714 N N . LEU A 1 85 ? -4.799 3.913 21.442 1.00 84.50 85 LEU A N 1
ATOM 715 C CA . LEU A 1 85 ? -5.626 4.479 22.510 1.00 84.50 85 LEU A CA 1
ATOM 716 C C . LEU A 1 85 ? -6.724 3.505 22.970 1.00 84.50 85 LEU A C 1
ATOM 718 O O . LEU A 1 85 ? -6.935 3.356 24.171 1.00 84.50 85 LEU A O 1
ATOM 722 N N . TYR A 1 86 ? -7.375 2.802 22.038 1.00 86.31 86 TYR A N 1
ATOM 723 C CA . TYR A 1 86 ? -8.394 1.795 22.350 1.00 86.31 86 TYR A CA 1
ATOM 724 C C . TYR A 1 86 ? -7.805 0.600 23.116 1.00 86.31 86 TYR A C 1
ATOM 726 O O . TYR A 1 86 ? -8.386 0.119 24.091 1.00 86.31 86 TYR A O 1
ATOM 734 N N . PHE A 1 87 ? -6.612 0.155 22.718 1.00 86.19 87 PHE A N 1
ATOM 735 C CA . PHE A 1 87 ? -5.873 -0.883 23.433 1.00 86.19 87 PHE A CA 1
ATOM 736 C C . PHE A 1 87 ? -5.507 -0.433 24.855 1.00 86.19 87 PHE A C 1
ATOM 738 O O . PHE A 1 87 ? -5.682 -1.183 25.810 1.00 86.19 87 PHE A O 1
ATOM 745 N N . CYS A 1 88 ? -5.098 0.826 25.013 1.00 85.94 88 CYS A N 1
ATOM 746 C CA . CYS A 1 88 ? -4.805 1.419 26.315 1.00 85.94 88 CYS A CA 1
ATOM 747 C C . CYS A 1 88 ? -6.060 1.484 27.210 1.00 85.94 88 CYS A C 1
ATOM 749 O O . CYS A 1 88 ? -6.009 1.151 28.390 1.00 85.94 88 CYS A O 1
ATOM 751 N N . THR A 1 89 ? -7.234 1.812 26.656 1.00 91.38 89 THR A N 1
ATOM 752 C CA . THR A 1 89 ? -8.489 1.745 27.427 1.00 91.38 89 THR A CA 1
ATOM 753 C C . THR A 1 89 ? -8.885 0.321 27.827 1.00 91.38 89 THR A C 1
ATOM 755 O O . THR A 1 89 ? -9.476 0.140 28.892 1.00 91.38 89 THR A O 1
ATOM 758 N N . LEU A 1 90 ? -8.532 -0.692 27.027 1.00 90.88 90 LEU A N 1
ATOM 759 C CA . LEU A 1 90 ? -8.759 -2.101 27.364 1.00 90.88 90 LEU A CA 1
ATOM 760 C C . LEU A 1 90 ? -7.891 -2.553 28.549 1.00 90.88 90 LEU A C 1
ATOM 762 O O . LEU A 1 90 ? -8.358 -3.333 29.372 1.00 90.88 90 LEU A O 1
ATOM 766 N N . GLU A 1 91 ? -6.664 -2.041 28.661 1.00 90.81 91 GLU A N 1
ATOM 767 C CA . GLU A 1 91 ? -5.765 -2.309 29.792 1.00 90.81 91 GLU A CA 1
ATOM 768 C C . GLU A 1 91 ? -6.277 -1.682 31.101 1.00 90.81 91 GLU A C 1
ATOM 770 O O . GLU A 1 91 ? -6.201 -2.293 32.167 1.00 90.81 91 GLU A O 1
ATOM 775 N N . ILE A 1 92 ? -6.870 -0.486 31.026 1.00 91.38 92 ILE A N 1
ATOM 776 C CA . ILE A 1 92 ? -7.379 0.251 32.195 1.00 91.38 92 ILE A CA 1
ATOM 777 C C . ILE A 1 92 ? -8.726 -0.314 32.689 1.00 91.38 92 ILE A C 1
ATOM 779 O O . ILE A 1 92 ? -9.022 -0.273 33.886 1.00 91.38 92 ILE A O 1
ATOM 783 N N . ALA A 1 93 ? -9.544 -0.877 31.795 1.00 93.31 93 ALA A N 1
ATOM 784 C CA . ALA A 1 93 ? -10.858 -1.439 32.117 1.00 93.31 93 ALA A CA 1
ATOM 785 C C . ALA A 1 93 ? -10.872 -2.464 33.282 1.00 93.31 93 ALA A C 1
ATOM 787 O O . ALA A 1 93 ? -11.664 -2.276 34.211 1.00 93.31 93 ALA A O 1
ATOM 788 N N . PRO A 1 94 ? -10.028 -3.518 33.312 1.00 88.19 94 PRO A N 1
ATOM 789 C CA . PRO A 1 94 ? -9.998 -4.474 34.423 1.00 88.19 94 PRO A CA 1
ATOM 790 C C . PRO A 1 94 ? -9.567 -3.834 35.746 1.00 88.19 94 PRO A C 1
ATOM 792 O O . PRO A 1 94 ? -10.079 -4.206 36.801 1.00 88.19 94 PRO A O 1
ATOM 795 N N . LEU A 1 95 ? -8.687 -2.833 35.695 1.00 90.50 95 LEU A N 1
ATOM 796 C CA . LEU A 1 95 ? -8.218 -2.098 36.871 1.00 90.50 95 LEU A CA 1
ATOM 797 C C . LEU A 1 95 ? -9.367 -1.321 37.537 1.00 90.50 95 LEU A C 1
ATOM 799 O O . LEU A 1 95 ? -9.497 -1.309 38.762 1.00 90.50 95 LEU A O 1
ATOM 803 N N . LEU A 1 96 ? -10.257 -0.746 36.724 1.00 91.06 96 LEU A N 1
ATOM 804 C CA . LEU A 1 96 ? -11.445 -0.028 37.185 1.00 91.06 96 LEU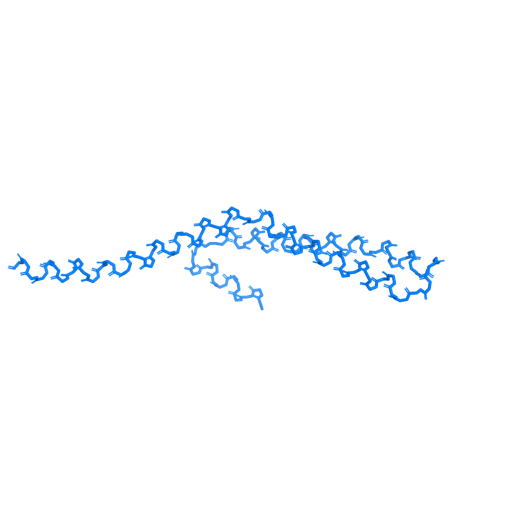 A CA 1
ATOM 805 C C . LEU A 1 96 ? -12.513 -0.967 37.774 1.00 91.06 96 LEU A C 1
ATOM 807 O O . LEU A 1 96 ? -13.157 -0.628 38.768 1.00 91.06 96 LEU A O 1
ATOM 811 N N . ILE A 1 97 ? -12.678 -2.163 37.198 1.00 93.50 97 ILE A N 1
ATOM 812 C CA . ILE A 1 97 ? -13.575 -3.202 37.729 1.00 93.50 97 ILE A CA 1
ATOM 813 C C . ILE A 1 97 ? -13.087 -3.667 39.106 1.00 93.50 97 ILE A C 1
ATOM 815 O O . ILE A 1 97 ? -13.877 -3.715 40.047 1.00 93.50 97 ILE A O 1
ATOM 819 N N . LEU A 1 98 ? -11.786 -3.934 39.241 1.00 93.12 98 LEU A N 1
ATOM 820 C CA . LEU A 1 98 ? -11.179 -4.424 40.479 1.00 93.12 98 LEU A CA 1
ATOM 821 C C . LEU A 1 98 ? -11.296 -3.395 41.616 1.00 93.12 98 LEU A C 1
ATOM 823 O O . LEU A 1 98 ? -11.666 -3.746 42.739 1.00 93.12 98 LEU A O 1
ATOM 827 N N . TYR A 1 99 ? -11.083 -2.111 41.311 1.00 93.94 99 TYR A N 1
ATOM 828 C CA . TYR A 1 99 ? -11.309 -1.015 42.257 1.00 93.94 99 TYR A CA 1
ATOM 829 C C . TYR A 1 99 ? -12.764 -0.974 42.739 1.00 93.94 99 TYR A C 1
ATOM 831 O O . TYR A 1 99 ? -13.020 -0.918 43.941 1.00 93.94 99 TYR A O 1
ATOM 839 N N . LYS A 1 100 ? -13.727 -1.081 41.815 1.00 91.56 100 LYS A N 1
ATOM 840 C CA . LYS A 1 100 ? -15.155 -1.042 42.147 1.00 91.56 100 LYS A CA 1
ATOM 841 C C . LYS A 1 100 ? -15.596 -2.224 43.011 1.00 91.56 100 LYS A C 1
ATOM 843 O O . LYS A 1 100 ? -16.443 -2.038 43.865 1.00 91.56 100 LYS A O 1
ATOM 848 N N . THR A 1 101 ? -15.025 -3.411 42.811 1.00 91.25 101 THR A N 1
ATOM 849 C CA . THR A 1 101 ? -15.367 -4.611 43.598 1.00 91.25 101 THR A CA 1
ATOM 850 C C . THR A 1 101 ? -14.714 -4.673 44.977 1.00 91.25 101 THR A C 1
ATOM 852 O O . THR A 1 101 ? -15.163 -5.443 45.813 1.00 91.25 101 THR A O 1
ATOM 855 N N . THR A 1 102 ? -13.630 -3.926 45.206 1.00 87.81 102 THR A N 1
ATOM 856 C CA . THR A 1 102 ? -12.879 -3.949 46.477 1.00 87.81 102 THR A CA 1
ATOM 857 C C . THR A 1 102 ? -13.231 -2.792 47.410 1.00 87.81 102 THR A C 1
ATOM 859 O O . THR A 1 102 ? -12.984 -2.886 48.608 1.00 87.81 102 THR A O 1
ATOM 862 N N . THR A 1 103 ? -13.787 -1.701 46.874 1.00 78.38 103 THR A N 1
ATOM 863 C CA . THR A 1 103 ? -14.189 -0.506 47.641 1.00 78.38 103 THR A CA 1
ATOM 864 C C . THR A 1 103 ? -15.693 -0.421 47.934 1.00 78.38 103 THR A C 1
ATOM 866 O O . THR A 1 103 ? -16.122 0.528 48.591 1.00 78.38 103 THR A O 1
ATOM 869 N N . THR A 1 104 ? -16.481 -1.406 47.490 1.00 56.03 104 THR A N 1
ATOM 870 C CA . THR A 1 104 ? -17.865 -1.674 47.934 1.00 56.03 104 THR A CA 1
ATOM 871 C C . THR A 1 104 ? -17.886 -2.820 48.926 1.00 56.03 104 THR A C 1
ATOM 873 O O . THR A 1 104 ? -18.598 -2.702 49.943 1.00 56.03 104 THR A O 1
#

Radius of gyration: 23.24 Å; chains: 1; bounding box: 36×22×80 Å

Secondary structure (DSSP, 8-state):
-HHHHHHHHHHTT-HHHHHHHHHHHHHHHHHHHHHHHHHHHHHHHH---HHHHHHHHHHHHHHHHHHHHHHTHHHHHHHHHHHHHHHHHHHHHHHHHHHHHH--

pLDDT: mean 81.75, std 9.44, range [56.03, 93.94]

Sequence (104 aa):
KYFTDVFLASVLDIKEEVNYFLQLKYSYLSTICLLIYPVVVVNEFAITTNYFLITILTILILFRFLLILFNNKRLILGKLFYFILYFCTLEIAPLLILYKTTTT

Foldseek 3Di:
DVVVLCVVCVVVVVNVVSVVLVVLLVVLVVVLVVVLVVVVVCCVPPNVDPVSSVVVNVVSVVVSVVCSCVVCVVVVVVVVVVVVVVVVVVVCVVVVVVVVVVVD